Protein AF-A0A087QKP5-F1 (afdb_monomer_lite)

pLDDT: mean 92.79, std 8.03, range [47.78, 98.5]

Radius of gyration: 14.06 Å; chains: 1; bounding box: 30×36×36 Å

Secondary structure (DSSP, 8-state):
-PPPP---------TTS----SS-TT---SEEEEEEE-HHHHHHHTT---S-S-EEEEEEES-TTS--B--EEEETTEEEE--B-

Sequence (85 aa):
PGLQWTELVQRWTDKDGRCLPFLAPGKAKAGTYKLRFETAAYWQGLGRASFYPFVEVVFTIADPTQRLHIPLLISPYSYTTYRGS

Foldseek 3Di:
DDDDDDDDDDDDADPVRDDPPPDDPPPDDWDKDKDKACVQVVQVVVVHGAPDRIDIDIDTDHDSVDDWDWDWDDDSDDIDIDTDD

Structure (mmCIF, N/CA/C/O backbone):
data_AF-A0A087QKP5-F1
#
_entry.id   AF-A0A087QKP5-F1
#
loop_
_atom_site.group_PDB
_atom_site.id
_atom_site.type_symbol
_atom_site.label_atom_id
_atom_site.label_alt_id
_atom_site.label_comp_id
_atom_site.label_asym_id
_atom_site.label_entity_id
_atom_site.label_seq_id
_atom_site.pdbx_PDB_ins_code
_atom_site.Cartn_x
_atom_site.Cartn_y
_atom_site.Cartn_z
_atom_site.occupancy
_atom_site.B_iso_or_equiv
_atom_site.auth_seq_id
_atom_site.auth_comp_id
_atom_site.auth_asym_id
_atom_site.auth_atom_id
_atom_site.pdbx_PDB_model_num
ATOM 1 N N . PRO A 1 1 ? -9.963 -23.233 3.606 1.00 47.78 1 PRO A N 1
ATOM 2 C CA . PRO A 1 1 ? -10.717 -22.076 3.061 1.00 47.78 1 PRO A CA 1
ATOM 3 C C . PRO A 1 1 ? -9.985 -20.770 3.395 1.00 47.78 1 PRO A C 1
ATOM 5 O O . PRO A 1 1 ? -9.859 -20.434 4.567 1.00 47.78 1 PRO A O 1
ATOM 8 N N . GLY A 1 2 ? -9.401 -20.110 2.391 1.00 64.12 2 GLY A N 1
ATOM 9 C CA . GLY A 1 2 ? -8.679 -18.849 2.591 1.00 64.12 2 GLY A CA 1
ATOM 10 C C . GLY A 1 2 ? -9.622 -17.709 2.979 1.00 64.12 2 GLY A C 1
ATOM 11 O O . GLY A 1 2 ? -10.807 -17.747 2.651 1.00 64.12 2 GLY A O 1
A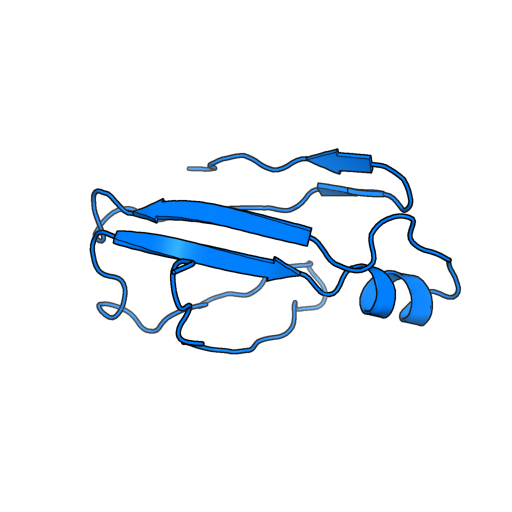TOM 12 N N . LEU A 1 3 ? -9.097 -16.705 3.683 1.00 76.12 3 LEU A N 1
ATOM 13 C CA . LEU A 1 3 ? -9.825 -15.472 3.990 1.00 76.12 3 LEU A CA 1
ATOM 14 C C . LEU A 1 3 ? -10.347 -14.847 2.684 1.00 76.12 3 LEU A C 1
ATOM 16 O O . LEU A 1 3 ? -9.560 -14.552 1.784 1.00 76.12 3 LEU A O 1
ATOM 20 N N . GLN A 1 4 ? -11.664 -14.661 2.570 1.00 89.88 4 GLN A N 1
ATOM 21 C CA . GLN A 1 4 ? -12.261 -13.915 1.462 1.00 89.88 4 GLN A CA 1
ATOM 22 C C . GLN A 1 4 ? -12.131 -12.416 1.741 1.00 89.88 4 GLN A C 1
ATOM 24 O O . GLN A 1 4 ? -12.605 -11.920 2.762 1.00 89.88 4 GLN A O 1
ATOM 29 N N . TRP A 1 5 ? -11.482 -11.692 0.831 1.00 94.69 5 TRP A N 1
ATOM 30 C CA . TRP A 1 5 ? -11.388 -10.234 0.883 1.00 94.69 5 TRP A CA 1
ATOM 31 C C . TRP A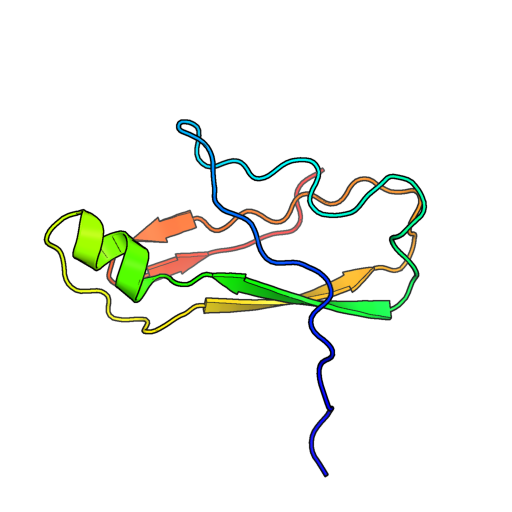 1 5 ? -12.580 -9.611 0.157 1.00 94.69 5 TRP A C 1
ATOM 33 O O . TRP A 1 5 ? -12.938 -10.053 -0.931 1.00 94.69 5 TRP A O 1
ATOM 43 N N . THR A 1 6 ? -13.171 -8.567 0.738 1.00 94.38 6 THR A N 1
ATOM 44 C CA . THR A 1 6 ? -14.168 -7.721 0.066 1.00 94.38 6 THR A CA 1
ATOM 45 C C . THR A 1 6 ? -13.504 -6.410 -0.331 1.00 94.38 6 THR A C 1
ATOM 47 O O . THR A 1 6 ? -12.911 -5.743 0.519 1.00 94.38 6 THR A O 1
ATOM 50 N N . GLU A 1 7 ? -13.583 -6.038 -1.607 1.00 94.19 7 GLU A N 1
ATOM 51 C CA . GLU A 1 7 ? -13.095 -4.735 -2.057 1.00 94.19 7 GLU A CA 1
ATOM 52 C C . GLU A 1 7 ? -13.975 -3.621 -1.479 1.00 94.19 7 GLU A C 1
ATOM 54 O O . GLU A 1 7 ? -15.200 -3.659 -1.586 1.00 94.19 7 GLU A O 1
ATOM 59 N N . LEU A 1 8 ? -13.343 -2.634 -0.841 1.00 94.06 8 LEU A N 1
ATOM 60 C CA . LEU A 1 8 ? -14.046 -1.477 -0.283 1.00 94.06 8 LEU A CA 1
ATOM 61 C C . LEU A 1 8 ? -14.012 -0.275 -1.229 1.00 94.06 8 LEU A C 1
ATOM 63 O O . LEU A 1 8 ? -14.978 0.483 -1.294 1.00 94.06 8 LEU A O 1
ATOM 67 N N . VAL A 1 9 ? -12.879 -0.057 -1.902 1.00 94.06 9 VAL A N 1
ATOM 68 C CA . VAL A 1 9 ? -12.648 1.102 -2.768 1.00 94.06 9 VAL A CA 1
ATOM 69 C C . VAL A 1 9 ? -11.421 0.883 -3.659 1.00 94.06 9 VAL A C 1
ATOM 71 O O . VAL A 1 9 ? -10.454 0.251 -3.236 1.00 94.06 9 VAL A O 1
ATOM 74 N N . GLN A 1 10 ? -11.435 1.501 -4.841 1.00 95.25 10 GLN A N 1
ATOM 75 C CA . GLN A 1 10 ? -10.279 1.672 -5.720 1.00 95.25 10 GLN A CA 1
ATOM 76 C C . GLN A 1 10 ? -10.006 3.168 -5.959 1.00 95.25 10 GLN A C 1
ATOM 78 O O . GLN A 1 10 ? -10.932 3.980 -6.086 1.00 95.25 10 GLN A O 1
ATOM 83 N N . ARG A 1 11 ? -8.726 3.553 -5.965 1.00 95.00 11 ARG A N 1
ATOM 84 C CA . ARG A 1 11 ? -8.257 4.942 -6.092 1.00 95.00 11 ARG A CA 1
ATOM 85 C C . ARG A 1 11 ? -6.892 4.994 -6.793 1.00 95.00 11 ARG A C 1
ATOM 87 O O . ARG A 1 11 ? -6.184 3.993 -6.841 1.00 95.00 11 ARG A O 1
ATOM 94 N N . TRP A 1 12 ? -6.506 6.189 -7.241 1.00 95.19 12 TRP A N 1
ATOM 95 C CA . TRP A 1 12 ? -5.189 6.498 -7.806 1.00 95.19 12 TRP A CA 1
ATOM 96 C C . TRP A 1 12 ? -4.467 7.523 -6.931 1.00 95.19 12 TRP A C 1
ATOM 98 O O . TRP A 1 12 ? -5.112 8.327 -6.252 1.00 95.19 12 TRP A O 1
ATOM 108 N N . THR A 1 13 ? -3.137 7.474 -6.927 1.00 96.00 13 THR A N 1
ATOM 109 C CA . THR A 1 13 ? -2.312 8.491 -6.272 1.00 96.00 13 THR A CA 1
ATOM 110 C C . THR A 1 13 ? -2.323 9.789 -7.071 1.00 96.00 13 THR A C 1
ATOM 112 O O . THR A 1 13 ? -2.335 9.765 -8.301 1.00 96.00 13 THR A O 1
ATOM 115 N N . ASP A 1 14 ? -2.281 10.920 -6.376 1.00 95.44 14 ASP A N 1
ATOM 116 C CA . ASP A 1 14 ? -2.056 12.226 -6.986 1.00 95.44 14 ASP A CA 1
ATOM 117 C C . ASP A 1 14 ? -0.584 12.424 -7.410 1.00 95.44 14 ASP A C 1
ATOM 119 O O . ASP A 1 14 ? 0.263 11.538 -7.264 1.00 95.44 14 ASP A O 1
ATOM 123 N N . LYS A 1 15 ? -0.274 13.616 -7.936 1.00 95.75 15 LYS A N 1
ATOM 124 C CA . LYS A 1 15 ? 1.078 14.002 -8.376 1.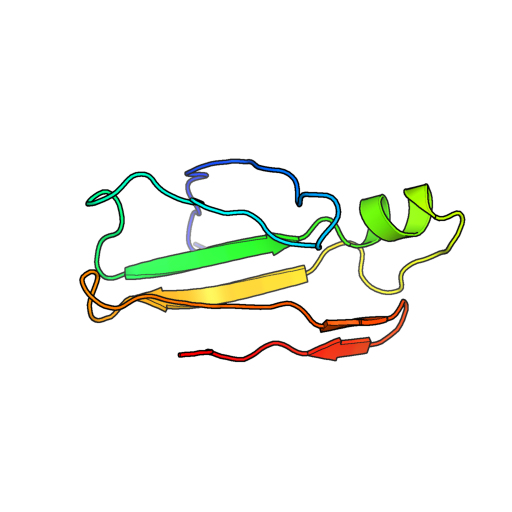00 95.75 15 LYS A CA 1
ATOM 125 C C . LYS A 1 15 ? 2.133 13.976 -7.261 1.00 95.75 15 LYS A C 1
ATOM 127 O O . LYS A 1 15 ? 3.320 13.925 -7.562 1.00 95.75 15 LYS A O 1
ATOM 132 N N . ASP A 1 16 ? 1.706 14.038 -6.001 1.00 95.31 16 ASP A N 1
ATOM 133 C CA . ASP A 1 16 ? 2.571 14.033 -4.821 1.00 95.31 16 ASP A CA 1
ATOM 134 C C . ASP A 1 16 ? 2.638 12.626 -4.188 1.00 95.31 16 ASP A C 1
ATOM 136 O O . ASP A 1 16 ? 3.172 12.452 -3.090 1.00 95.31 16 ASP A O 1
ATOM 140 N N . GLY A 1 17 ? 2.095 11.608 -4.871 1.00 95.25 17 GLY A N 1
ATOM 141 C CA . GLY A 1 17 ? 2.107 10.210 -4.441 1.00 95.25 17 GLY A CA 1
ATOM 142 C C . GLY A 1 17 ? 1.094 9.882 -3.343 1.00 95.25 17 GLY A C 1
ATOM 143 O O . GLY A 1 17 ? 1.208 8.837 -2.701 1.00 95.25 17 GLY A O 1
ATOM 144 N N . ARG A 1 18 ? 0.110 10.752 -3.083 1.00 94.94 18 ARG A N 1
ATOM 145 C CA . ARG A 1 18 ? -0.858 10.592 -1.985 1.00 94.94 18 ARG A CA 1
ATOM 146 C C . ARG A 1 18 ? -2.206 10.101 -2.483 1.00 94.94 18 ARG A C 1
ATOM 148 O O . ARG A 1 18 ? -2.604 10.337 -3.616 1.00 94.94 18 ARG A O 1
ATOM 155 N N . CYS A 1 19 ? -2.943 9.442 -1.594 1.00 92.19 19 CYS A N 1
ATOM 156 C CA . CYS A 1 19 ? -4.307 9.003 -1.851 1.00 92.19 19 CYS A CA 1
ATOM 157 C C . CYS A 1 19 ? -5.180 9.281 -0.621 1.00 92.19 19 CYS A C 1
ATOM 159 O O . CYS A 1 19 ? -5.286 8.452 0.285 1.00 92.19 19 CYS A O 1
ATOM 161 N N . LEU A 1 20 ? -5.739 10.491 -0.542 1.00 84.00 20 LEU A N 1
ATOM 162 C CA . LEU A 1 20 ? -6.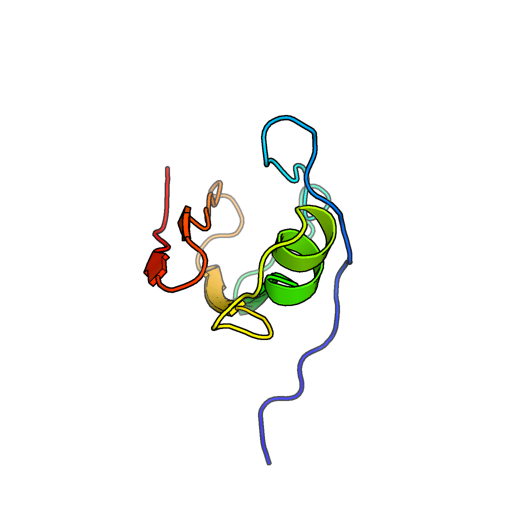503 10.960 0.615 1.00 84.00 20 LEU A CA 1
ATOM 163 C C . LEU A 1 20 ? -7.797 11.670 0.175 1.00 84.00 20 LEU A C 1
ATOM 165 O O . LEU A 1 20 ? -7.742 12.481 -0.746 1.00 84.00 20 LEU A O 1
ATOM 169 N N . PRO A 1 21 ? -8.935 11.441 0.861 1.00 80.81 21 PRO A N 1
ATOM 170 C CA . PRO A 1 21 ? -9.178 10.377 1.838 1.00 80.81 21 PRO A CA 1
ATOM 171 C C . PRO A 1 21 ? -9.378 9.016 1.148 1.00 80.81 21 PRO A C 1
ATOM 173 O O . PRO A 1 21 ? -10.041 8.917 0.114 1.00 80.81 21 PRO A O 1
ATOM 176 N N . PHE A 1 22 ? -8.839 7.946 1.740 1.00 83.12 22 PHE A N 1
ATOM 177 C CA . PHE A 1 22 ? -9.022 6.597 1.192 1.00 83.12 22 PHE A CA 1
ATOM 178 C C . PHE A 1 22 ? -10.445 6.078 1.459 1.00 83.12 22 PHE A C 1
ATOM 180 O O . PHE A 1 22 ? -11.161 5.699 0.535 1.00 83.12 22 PHE A O 1
ATOM 187 N N . LEU A 1 23 ? -10.890 6.155 2.719 1.00 86.19 23 LEU A N 1
ATOM 188 C CA . LEU A 1 23 ? -12.264 5.882 3.150 1.00 86.19 23 LEU A CA 1
ATOM 189 C C . LEU A 1 23 ? -12.936 7.176 3.624 1.00 86.19 23 LEU A C 1
ATOM 191 O O . LEU A 1 23 ? -12.274 8.063 4.163 1.00 86.19 23 LEU A O 1
ATOM 195 N N . ALA A 1 24 ? -14.258 7.273 3.459 1.00 82.56 24 ALA A N 1
ATOM 196 C CA . ALA A 1 24 ? -15.024 8.382 4.026 1.00 82.56 24 ALA A CA 1
ATOM 197 C C . ALA A 1 24 ? -14.916 8.406 5.571 1.00 82.56 24 ALA A C 1
ATOM 199 O O . ALA A 1 24 ? -14.810 7.338 6.189 1.00 82.56 24 ALA A O 1
ATOM 200 N N . PRO A 1 25 ? -14.971 9.595 6.208 1.00 79.25 25 PRO A N 1
ATOM 201 C CA . PRO A 1 25 ? -14.949 9.716 7.665 1.00 79.25 25 PRO A CA 1
ATOM 202 C C . PRO A 1 25 ? -15.974 8.792 8.337 1.00 79.25 25 PRO A C 1
ATOM 204 O O . PRO A 1 25 ? -17.110 8.673 7.880 1.00 79.25 25 PRO A O 1
ATOM 207 N N . GLY A 1 26 ? -15.561 8.094 9.399 1.00 80.19 26 GLY A N 1
ATOM 208 C CA . GLY A 1 26 ? -16.420 7.166 10.146 1.00 80.19 26 GLY A CA 1
ATOM 209 C C . GLY A 1 26 ? -16.731 5.831 9.451 1.00 80.19 26 GLY A C 1
ATOM 210 O O . GLY A 1 26 ? -17.482 5.028 10.000 1.00 80.19 26 GLY A O 1
ATOM 211 N N . LYS A 1 27 ? -16.177 5.555 8.259 1.00 86.69 27 LYS A N 1
ATOM 212 C CA . LYS A 1 27 ? -16.354 4.255 7.578 1.00 86.69 27 LYS A CA 1
ATOM 213 C C . LYS A 1 27 ? -15.332 3.197 7.985 1.00 86.69 27 LYS A C 1
ATOM 215 O O . LYS A 1 27 ? -15.617 2.012 7.831 1.00 86.69 27 LYS A O 1
ATOM 220 N N . ALA A 1 28 ? -14.170 3.603 8.496 1.00 87.31 28 ALA A N 1
ATOM 221 C CA . ALA A 1 28 ? -13.200 2.665 9.045 1.00 87.31 28 ALA A CA 1
ATOM 222 C C . ALA A 1 28 ? -13.746 2.039 10.337 1.00 87.31 28 ALA A C 1
ATOM 224 O O . ALA A 1 28 ? -14.267 2.732 11.209 1.00 87.31 28 ALA A O 1
ATOM 225 N N . LYS A 1 29 ? -13.620 0.719 10.451 1.00 93.25 29 LYS A N 1
ATOM 226 C CA . LYS A 1 29 ? -13.948 -0.069 11.647 1.00 93.25 29 LYS A CA 1
ATOM 227 C C . LYS A 1 29 ? -12.722 -0.839 12.110 1.00 93.25 29 LYS A C 1
ATOM 229 O O . LYS A 1 29 ? -11.817 -1.070 11.311 1.00 93.25 29 LYS A O 1
ATOM 234 N N . ALA A 1 30 ? -12.718 -1.274 13.366 1.00 95.19 30 ALA A N 1
ATOM 235 C CA . ALA A 1 30 ? -11.685 -2.183 13.836 1.00 95.19 30 ALA A CA 1
ATOM 236 C C . ALA A 1 30 ? -11.734 -3.487 13.024 1.00 95.19 30 ALA A C 1
ATOM 238 O O . ALA A 1 30 ? -12.817 -3.977 12.696 1.00 95.19 30 ALA A O 1
ATOM 239 N N . GLY A 1 31 ? -10.570 -4.015 12.658 1.00 94.81 31 GLY A N 1
ATOM 240 C CA . GLY A 1 31 ? -10.464 -5.203 11.814 1.00 94.81 31 GLY A CA 1
ATOM 241 C C . GLY A 1 31 ? -9.201 -5.226 10.963 1.00 94.81 31 GLY A C 1
ATOM 242 O O . GLY A 1 31 ? -8.368 -4.321 11.032 1.00 94.81 31 GLY A O 1
ATOM 243 N N . THR A 1 32 ? -9.066 -6.276 10.157 1.00 95.62 32 THR A N 1
ATOM 244 C C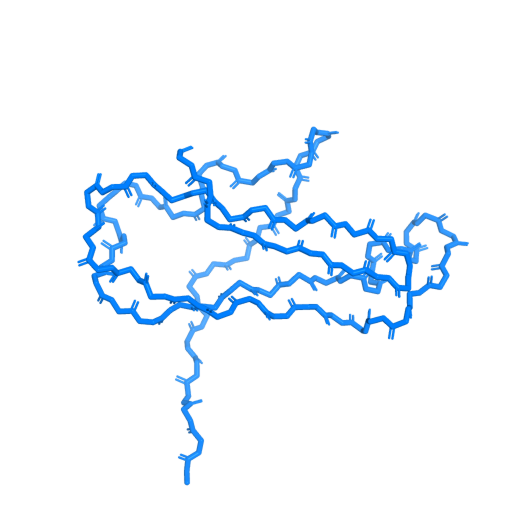A . THR A 1 32 ? -7.932 -6.460 9.247 1.00 95.62 32 THR A CA 1
ATOM 245 C C . THR A 1 32 ? -8.281 -5.951 7.855 1.00 95.62 32 THR A C 1
ATOM 247 O O . THR A 1 32 ? -9.301 -6.321 7.278 1.00 95.62 32 THR A O 1
ATOM 250 N N . TYR A 1 33 ? -7.404 -5.114 7.314 1.00 95.25 33 TYR A N 1
ATOM 251 C CA . TYR A 1 33 ? -7.528 -4.492 6.005 1.00 95.25 33 TYR A CA 1
ATOM 252 C C . TYR A 1 33 ? -6.331 -4.856 5.143 1.00 95.25 33 TYR A C 1
ATOM 254 O O . TYR A 1 33 ? -5.281 -5.280 5.633 1.00 95.25 33 TYR A O 1
ATOM 262 N N . LYS A 1 34 ? -6.500 -4.650 3.840 1.00 96.06 34 LYS A N 1
ATOM 263 C CA . LYS A 1 34 ? -5.466 -4.858 2.841 1.00 96.06 34 LYS A CA 1
ATOM 264 C C . LYS A 1 34 ? -5.446 -3.687 1.873 1.00 96.06 34 LYS A C 1
ATOM 266 O O . LYS A 1 34 ? -6.479 -3.345 1.303 1.00 96.06 34 LYS A O 1
ATOM 271 N N . LEU A 1 35 ? -4.273 -3.094 1.684 1.00 96.25 35 LEU A N 1
ATOM 272 C CA . LEU A 1 35 ? -3.998 -2.187 0.575 1.00 96.25 35 LEU A CA 1
ATOM 273 C C . LEU A 1 35 ? -3.258 -2.961 -0.508 1.00 96.25 35 LEU A C 1
ATOM 275 O O . LEU A 1 35 ? -2.265 -3.622 -0.216 1.00 96.25 35 LEU A O 1
ATOM 279 N N . ARG A 1 36 ? -3.736 -2.867 -1.747 1.00 97.38 36 ARG A N 1
ATOM 280 C CA . ARG A 1 36 ? -3.097 -3.451 -2.924 1.00 97.38 36 ARG A CA 1
ATOM 281 C C . AR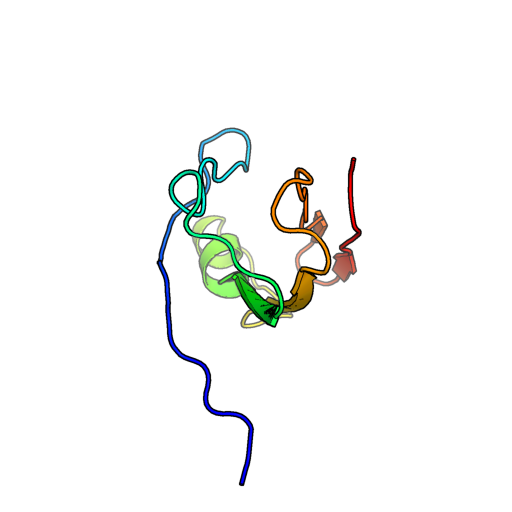G A 1 36 ? -2.603 -2.326 -3.826 1.00 97.38 36 ARG A C 1
ATOM 283 O O . ARG A 1 36 ? -3.387 -1.484 -4.251 1.00 97.38 36 ARG A O 1
ATOM 290 N N . PHE A 1 37 ? -1.307 -2.323 -4.100 1.00 97.88 37 PHE A N 1
ATOM 291 C CA . PHE A 1 37 ? -0.638 -1.365 -4.970 1.00 97.88 37 PHE A CA 1
ATOM 292 C C . PHE A 1 37 ? -0.277 -2.059 -6.285 1.00 97.88 37 PHE A C 1
ATOM 294 O O . PHE A 1 37 ? 0.456 -3.050 -6.278 1.00 97.88 37 PHE A O 1
ATOM 301 N N . GLU A 1 38 ? -0.763 -1.538 -7.413 1.00 98.19 38 GLU A N 1
ATOM 302 C CA . GLU A 1 38 ? -0.473 -2.068 -8.756 1.00 98.19 38 GLU A CA 1
ATOM 303 C C . GLU A 1 38 ? 0.911 -1.602 -9.246 1.00 98.19 38 GLU A C 1
ATOM 305 O O . GLU A 1 38 ? 1.052 -0.749 -10.125 1.00 98.19 38 GLU A O 1
ATOM 310 N N . THR A 1 39 ? 1.965 -2.134 -8.624 1.00 98.19 39 THR A N 1
ATOM 311 C CA . THR A 1 39 ? 3.349 -1.667 -8.800 1.00 98.19 39 THR A CA 1
ATOM 312 C C . THR A 1 39 ? 3.902 -1.914 -10.198 1.00 98.19 39 THR A C 1
ATOM 314 O O . THR A 1 39 ? 4.624 -1.060 -10.712 1.00 98.19 39 THR A O 1
ATOM 317 N N . ALA A 1 40 ? 3.554 -3.029 -10.846 1.00 98.00 40 ALA A N 1
ATOM 318 C CA . ALA A 1 40 ? 3.991 -3.274 -12.218 1.00 98.00 40 ALA A CA 1
ATOM 319 C C . ALA A 1 40 ? 3.386 -2.265 -13.197 1.00 98.00 40 ALA A C 1
ATOM 321 O O . ALA A 1 40 ? 4.122 -1.697 -14.001 1.00 98.00 40 ALA A O 1
ATOM 322 N N . ALA A 1 41 ? 2.084 -1.981 -13.082 1.00 97.56 41 ALA A N 1
ATOM 323 C CA . ALA A 1 41 ? 1.417 -0.988 -13.921 1.00 97.56 41 ALA A CA 1
ATOM 324 C C . ALA A 1 41 ? 2.034 0.410 -13.742 1.00 97.56 41 ALA A C 1
ATOM 326 O O . ALA A 1 41 ? 2.280 1.109 -14.725 1.00 97.56 41 ALA A O 1
ATOM 327 N N . TYR A 1 42 ? 2.359 0.788 -12.499 1.00 97.56 42 TYR A N 1
ATOM 328 C CA . TYR A 1 42 ? 3.059 2.039 -12.200 1.00 97.56 42 TYR A CA 1
ATOM 329 C C . TYR A 1 42 ? 4.420 2.135 -12.912 1.00 97.56 42 TYR A C 1
ATOM 331 O O . TYR A 1 42 ? 4.674 3.104 -13.628 1.00 97.56 42 TYR A O 1
ATOM 339 N N . TRP A 1 43 ? 5.290 1.131 -12.764 1.00 98.06 43 TRP A N 1
ATOM 340 C CA . TRP A 1 43 ? 6.618 1.157 -13.388 1.00 98.06 43 TRP A CA 1
ATOM 341 C C . TRP A 1 43 ? 6.558 1.056 -14.914 1.00 98.06 43 TRP A C 1
ATOM 343 O O . TRP A 1 43 ? 7.327 1.740 -15.594 1.00 98.06 43 TRP A O 1
ATOM 353 N N . GLN A 1 44 ? 5.616 0.281 -15.456 1.00 97.31 44 GLN A N 1
ATOM 354 C CA . GLN A 1 44 ? 5.389 0.182 -16.896 1.00 97.31 44 GLN A CA 1
ATOM 355 C C . GLN A 1 44 ? 5.003 1.540 -17.493 1.00 97.31 44 GLN A C 1
ATOM 357 O O . GLN A 1 44 ? 5.531 1.909 -18.540 1.00 97.31 44 GLN A O 1
ATOM 362 N N . GLY A 1 45 ? 4.156 2.316 -16.806 1.00 97.06 45 GLY A N 1
ATOM 363 C CA . GLY A 1 45 ? 3.819 3.689 -17.203 1.00 97.06 45 GLY A CA 1
ATOM 364 C C . GLY A 1 45 ? 5.026 4.636 -17.252 1.00 97.06 45 GLY A C 1
ATOM 365 O O . GLY A 1 45 ? 4.989 5.643 -17.950 1.00 97.06 45 GLY A O 1
ATOM 366 N N . LEU A 1 46 ? 6.118 4.288 -16.564 1.00 96.88 46 LEU A N 1
ATOM 367 C CA . LEU A 1 46 ? 7.398 5.004 -16.575 1.00 96.88 46 LEU A CA 1
ATOM 368 C C . LEU A 1 46 ? 8.450 4.357 -17.496 1.00 96.88 46 LEU A C 1
ATOM 370 O O . LEU A 1 46 ? 9.623 4.732 -17.444 1.00 96.88 46 LEU A O 1
ATOM 374 N N . GLY A 1 47 ? 8.068 3.367 -18.310 1.00 97.81 47 GLY A N 1
ATOM 375 C CA . GLY A 1 47 ? 8.975 2.665 -19.221 1.00 97.81 47 GLY A CA 1
ATOM 376 C C . GLY A 1 47 ? 9.985 1.751 -18.520 1.00 97.81 47 GLY A C 1
ATOM 377 O O . GLY A 1 47 ? 11.077 1.529 -19.040 1.00 97.81 47 GLY A O 1
ATOM 378 N N . ARG A 1 48 ? 9.662 1.242 -17.325 1.00 97.19 48 ARG A N 1
ATOM 379 C CA . ARG A 1 48 ? 10.535 0.362 -16.532 1.00 97.19 48 ARG A CA 1
ATOM 380 C C . ARG A 1 48 ? 9.831 -0.945 -16.182 1.00 97.19 48 ARG A C 1
ATOM 382 O O . ARG A 1 48 ? 8.624 -0.977 -15.967 1.00 97.19 48 ARG A O 1
ATOM 389 N N . ALA A 1 49 ? 10.602 -2.023 -16.071 1.00 96.44 49 ALA A N 1
ATOM 390 C CA . ALA A 1 49 ? 10.106 -3.263 -15.486 1.00 96.44 49 ALA A CA 1
ATOM 391 C C . ALA A 1 49 ? 9.996 -3.130 -13.960 1.00 96.44 49 ALA A C 1
ATOM 393 O O . ALA A 1 49 ? 10.753 -2.380 -13.342 1.00 96.44 49 ALA A O 1
ATOM 394 N N . SER A 1 50 ? 9.085 -3.889 -13.353 1.00 97.75 50 SER A N 1
ATOM 395 C CA . SER A 1 50 ? 9.042 -4.097 -11.906 1.00 97.75 50 SER A CA 1
ATOM 396 C C . SER A 1 50 ? 9.285 -5.563 -11.599 1.00 97.75 50 SER A C 1
ATOM 398 O O . SER A 1 50 ? 8.741 -6.433 -12.276 1.00 97.75 50 SER A O 1
ATOM 400 N N . PHE A 1 51 ? 10.059 -5.834 -10.555 1.00 98.19 51 PHE A N 1
ATOM 401 C CA . PHE A 1 51 ? 10.184 -7.177 -10.002 1.00 98.19 51 PHE A CA 1
ATOM 402 C C . PHE A 1 51 ? 8.889 -7.641 -9.323 1.00 98.19 51 PHE A C 1
ATOM 404 O O . PHE A 1 51 ? 8.602 -8.834 -9.276 1.00 98.19 51 PHE A O 1
ATOM 411 N N . TYR A 1 52 ? 8.089 -6.698 -8.816 1.00 98.19 52 TYR A N 1
ATOM 412 C CA . TYR A 1 52 ? 6.847 -6.982 -8.107 1.00 98.19 52 TYR A CA 1
ATOM 413 C C . TYR A 1 52 ? 5.645 -6.749 -9.032 1.00 98.19 52 TYR A C 1
ATOM 415 O O . TYR A 1 52 ? 5.421 -5.605 -9.445 1.00 98.19 52 TYR A O 1
ATOM 423 N N . PRO A 1 53 ? 4.826 -7.778 -9.329 1.00 98.00 53 PRO A N 1
ATOM 424 C CA . PRO A 1 53 ? 3.614 -7.593 -10.129 1.00 98.00 53 PRO A CA 1
ATOM 425 C C . PRO A 1 53 ? 2.632 -6.636 -9.433 1.00 98.00 53 PRO A C 1
ATOM 427 O O . PRO A 1 53 ? 2.009 -5.790 -10.068 1.00 98.00 53 PRO A O 1
ATOM 430 N N . PHE A 1 54 ? 2.551 -6.742 -8.110 1.00 98.44 54 PHE A N 1
ATOM 431 C CA . PHE A 1 54 ? 1.818 -5.869 -7.204 1.00 98.44 54 PHE A CA 1
ATOM 432 C C . PHE A 1 54 ? 2.404 -6.022 -5.794 1.00 98.44 54 PHE A C 1
ATOM 434 O O . PHE A 1 54 ? 3.121 -6.988 -5.517 1.00 98.44 54 PHE A O 1
ATOM 441 N N . VAL A 1 55 ? 2.053 -5.114 -4.884 1.00 98.50 55 VAL A N 1
ATOM 442 C CA . VAL A 1 55 ? 2.372 -5.224 -3.451 1.00 98.50 55 VAL A CA 1
ATOM 443 C C . VAL A 1 55 ? 1.083 -5.180 -2.643 1.00 98.50 55 VAL A C 1
ATOM 445 O O . VAL A 1 55 ? 0.265 -4.281 -2.826 1.00 98.50 55 VAL A O 1
ATOM 448 N N . GLU A 1 56 ? 0.904 -6.135 -1.732 1.00 97.94 56 GLU A N 1
ATOM 449 C CA . GLU A 1 56 ? -0.185 -6.116 -0.755 1.00 97.94 56 GLU A CA 1
ATOM 450 C C . GLU A 1 56 ? 0.366 -5.820 0.642 1.00 97.94 56 GLU A C 1
ATOM 452 O O . GLU A 1 56 ? 1.249 -6.519 1.137 1.00 97.94 56 GLU A O 1
ATOM 457 N N . VAL A 1 57 ? -0.175 -4.790 1.291 1.00 97.56 57 VAL A N 1
ATOM 458 C CA . VAL A 1 57 ? 0.109 -4.455 2.689 1.00 97.56 57 VAL A CA 1
ATOM 459 C C . VAL A 1 57 ? -1.127 -4.791 3.511 1.00 97.56 57 VAL A C 1
ATOM 461 O O . VAL A 1 57 ? -2.168 -4.144 3.374 1.00 97.56 57 VAL A O 1
ATOM 464 N N . VAL A 1 58 ? -1.017 -5.817 4.353 1.00 97.12 58 VAL A N 1
ATOM 465 C CA . VAL A 1 58 ? -2.080 -6.262 5.266 1.00 97.12 58 VAL A CA 1
ATOM 466 C C . VAL A 1 58 ? -1.804 -5.703 6.658 1.00 97.12 58 VAL A C 1
ATOM 468 O O . VAL A 1 58 ? -0.692 -5.824 7.167 1.00 97.12 58 VAL A O 1
ATOM 471 N N . PHE A 1 59 ? -2.804 -5.085 7.279 1.00 95.44 59 PHE A N 1
ATOM 472 C CA . PHE A 1 59 ? -2.662 -4.428 8.580 1.00 95.44 59 PHE A CA 1
ATOM 473 C C . PHE A 1 59 ? -3.967 -4.466 9.371 1.00 95.44 59 PHE A C 1
ATOM 475 O O . PHE A 1 59 ? -5.049 -4.673 8.821 1.00 95.44 59 PHE A O 1
ATOM 482 N N . THR A 1 60 ? -3.864 -4.227 10.675 1.00 95.25 60 THR A N 1
ATOM 483 C CA . THR A 1 60 ? -5.012 -4.185 11.583 1.00 95.25 60 THR A CA 1
ATOM 484 C C . THR A 1 60 ? -5.275 -2.756 12.032 1.00 95.25 60 THR A C 1
ATOM 486 O O . THR A 1 60 ? -4.370 -2.056 12.486 1.00 95.25 60 THR A O 1
ATOM 489 N N . ILE A 1 61 ? -6.534 -2.342 11.946 1.00 94.00 61 ILE A N 1
ATOM 490 C CA . ILE A 1 61 ? -7.046 -1.154 12.622 1.00 94.00 61 ILE A CA 1
ATOM 491 C C . ILE A 1 61 ? -7.567 -1.618 13.980 1.00 94.00 61 ILE A C 1
ATOM 493 O O . ILE A 1 61 ? -8.526 -2.383 14.036 1.00 94.00 61 ILE A O 1
ATOM 497 N N . ALA A 1 62 ? -6.925 -1.186 15.064 1.00 92.88 62 ALA A N 1
ATOM 498 C CA . ALA A 1 62 ? -7.400 -1.451 16.424 1.00 92.88 62 ALA A CA 1
ATOM 499 C C . ALA A 1 62 ? -8.346 -0.342 16.910 1.00 92.88 62 ALA A C 1
ATOM 501 O O . ALA A 1 62 ? -9.414 -0.623 17.441 1.00 92.88 62 ALA A O 1
ATOM 502 N N . ASP A 1 63 ? -7.969 0.913 16.659 1.00 92.00 63 ASP A N 1
ATOM 503 C CA . ASP A 1 63 ? -8.726 2.105 17.030 1.00 92.00 63 ASP A CA 1
ATOM 504 C C . ASP A 1 63 ? -9.044 2.930 15.769 1.00 92.00 63 ASP A C 1
ATOM 506 O O . ASP A 1 63 ? -8.147 3.572 15.214 1.00 92.00 63 ASP A O 1
ATOM 510 N N . PRO A 1 64 ? -10.301 2.915 15.287 1.00 90.00 64 PRO A N 1
ATOM 511 C CA . PRO A 1 64 ? -10.712 3.663 14.099 1.00 90.00 64 PRO A CA 1
ATOM 512 C C . PRO A 1 64 ? -10.672 5.186 14.251 1.00 90.00 64 PRO A C 1
ATOM 514 O O . PRO A 1 64 ? -10.836 5.890 13.255 1.00 90.00 64 PRO A O 1
ATOM 517 N N . THR A 1 65 ? -10.502 5.701 15.471 1.00 88.81 65 THR A N 1
ATOM 518 C CA . THR A 1 65 ? -10.396 7.144 15.725 1.00 88.81 65 THR A CA 1
ATOM 519 C C . THR A 1 65 ? -8.989 7.675 15.446 1.00 88.81 65 THR A C 1
ATOM 521 O O . THR A 1 65 ? -8.816 8.870 15.205 1.00 88.81 65 THR A O 1
ATOM 524 N N . GLN A 1 66 ? -7.984 6.794 15.411 1.00 88.06 66 GLN A N 1
ATOM 525 C CA . GLN A 1 66 ? -6.607 7.167 15.110 1.00 88.06 66 GLN A CA 1
ATOM 526 C C . GLN A 1 66 ? -6.394 7.327 13.609 1.00 88.06 66 GLN A C 1
ATOM 528 O O . GLN A 1 66 ? -6.796 6.490 12.795 1.00 88.06 66 GLN A O 1
ATOM 533 N N . ARG A 1 67 ? -5.671 8.385 13.237 1.00 87.62 67 ARG A N 1
ATOM 534 C CA . ARG A 1 67 ? -5.155 8.522 11.878 1.00 87.62 67 ARG A CA 1
ATOM 535 C C . ARG A 1 67 ? -4.160 7.393 11.612 1.00 87.62 67 ARG A C 1
ATOM 537 O O . ARG A 1 67 ? -3.289 7.105 12.428 1.00 87.62 67 ARG A O 1
ATOM 544 N N . LEU A 1 68 ? -4.291 6.767 10.449 1.00 89.31 68 LEU A N 1
ATOM 545 C CA . LEU A 1 68 ? -3.348 5.767 9.969 1.00 89.31 68 LEU A CA 1
ATOM 546 C C . LEU A 1 68 ? -2.696 6.276 8.694 1.00 89.31 68 LEU A C 1
ATOM 548 O O . LEU A 1 68 ? -3.378 6.602 7.722 1.00 89.31 68 LEU A O 1
ATOM 552 N N . HIS A 1 69 ? -1.370 6.335 8.708 1.00 92.31 69 HIS A N 1
ATOM 553 C CA . HIS A 1 69 ? -0.565 6.613 7.533 1.00 92.31 69 HIS A CA 1
ATOM 554 C C . HIS A 1 69 ? 0.266 5.371 7.204 1.00 92.31 69 HIS A C 1
ATOM 556 O O . HIS A 1 69 ? 1.063 4.922 8.024 1.00 92.31 69 HIS A O 1
ATOM 562 N N . ILE A 1 70 ? 0.048 4.793 6.023 1.00 94.75 70 ILE A N 1
ATOM 563 C CA . ILE A 1 70 ? 0.719 3.568 5.569 1.00 94.75 70 ILE A CA 1
ATOM 564 C C . ILE A 1 70 ? 1.335 3.858 4.197 1.00 94.75 70 ILE A C 1
ATOM 566 O O . ILE A 1 70 ? 0.665 3.678 3.177 1.00 94.75 70 ILE A O 1
ATOM 570 N N . PRO A 1 71 ? 2.568 4.387 4.147 1.00 96.25 71 PRO A N 1
ATOM 571 C CA . PRO A 1 71 ? 3.252 4.643 2.890 1.00 96.25 71 PRO A CA 1
ATOM 572 C C . PRO A 1 71 ? 3.830 3.359 2.286 1.00 96.25 71 PRO A C 1
ATOM 574 O O . PRO A 1 71 ? 4.079 2.368 2.979 1.00 96.25 71 PRO A O 1
ATOM 577 N N . LEU A 1 72 ? 4.111 3.423 0.988 1.00 97.69 72 LEU A N 1
ATOM 578 C CA . LEU A 1 72 ? 4.927 2.455 0.267 1.00 97.69 72 LEU A CA 1
ATOM 579 C C . LEU A 1 72 ? 6.108 3.203 -0.357 1.00 97.69 72 LEU A C 1
ATOM 581 O O . LEU A 1 72 ? 5.919 4.018 -1.259 1.00 97.69 72 LEU A O 1
ATOM 585 N N . LEU A 1 73 ? 7.322 2.941 0.125 1.00 97.94 73 LEU A N 1
ATOM 586 C CA . LEU A 1 73 ? 8.551 3.399 -0.522 1.00 97.94 73 LEU A CA 1
ATOM 587 C C . LEU A 1 73 ? 8.989 2.289 -1.466 1.00 97.94 73 LEU A C 1
ATOM 589 O O . LEU A 1 73 ? 9.127 1.147 -1.031 1.00 97.94 73 LEU A O 1
ATOM 593 N N . ILE A 1 74 ? 9.187 2.599 -2.745 1.00 97.94 74 ILE A N 1
ATOM 594 C CA . ILE A 1 74 ? 9.391 1.566 -3.760 1.00 97.94 74 ILE A CA 1
ATOM 595 C C . ILE A 1 74 ? 10.448 1.952 -4.793 1.00 97.94 74 ILE A C 1
ATOM 597 O O . ILE A 1 74 ? 10.465 3.059 -5.329 1.00 97.94 74 ILE A O 1
ATOM 601 N N . SER A 1 75 ? 11.306 0.985 -5.100 1.00 97.69 75 SER A N 1
ATOM 602 C CA . SER A 1 75 ? 12.135 0.923 -6.299 1.00 97.69 75 SER A CA 1
ATOM 603 C C . SER A 1 75 ? 11.670 -0.257 -7.171 1.00 97.69 75 SER A C 1
ATOM 605 O O . SER A 1 75 ? 10.856 -1.070 -6.725 1.00 97.69 75 SER A O 1
ATOM 607 N N . PRO A 1 76 ? 12.177 -0.419 -8.403 1.00 96.44 76 PRO A N 1
ATOM 608 C CA . PRO A 1 76 ? 11.823 -1.575 -9.224 1.00 96.44 76 PRO A CA 1
ATOM 609 C C . PRO A 1 76 ? 12.131 -2.944 -8.586 1.00 96.44 76 PRO A C 1
ATOM 611 O O . PRO A 1 76 ? 11.504 -3.923 -8.980 1.00 96.44 76 PRO A O 1
ATOM 614 N N . TYR A 1 77 ? 13.049 -3.012 -7.608 1.00 97.44 77 TYR A N 1
ATOM 615 C CA . TYR A 1 77 ? 13.563 -4.261 -7.017 1.00 97.44 77 TYR A CA 1
ATOM 616 C C . TYR A 1 77 ? 13.589 -4.275 -5.477 1.00 97.44 77 TYR A C 1
ATOM 618 O O . TYR A 1 77 ? 14.152 -5.186 -4.876 1.00 97.44 77 TYR A O 1
ATOM 626 N N . SER A 1 78 ? 13.015 -3.267 -4.819 1.00 98.25 78 SER A N 1
ATOM 627 C CA . SER A 1 78 ? 12.843 -3.236 -3.364 1.00 98.25 78 SER A CA 1
ATOM 628 C C . SER A 1 78 ? 11.620 -2.413 -2.978 1.00 98.25 78 SER A C 1
ATOM 630 O O . SER A 1 78 ? 11.267 -1.460 -3.674 1.00 98.25 78 SER A O 1
ATOM 632 N N . TYR A 1 79 ? 10.989 -2.739 -1.853 1.00 98.50 79 TYR A N 1
ATOM 633 C CA . TYR A 1 79 ? 10.005 -1.859 -1.234 1.00 98.50 79 TYR A CA 1
ATOM 634 C C . TYR A 1 79 ? 10.074 -1.931 0.290 1.00 98.50 79 TYR A C 1
ATOM 636 O O . TYR A 1 79 ? 10.501 -2.935 0.861 1.00 98.50 79 TYR A O 1
ATOM 644 N N . THR A 1 80 ? 9.627 -0.868 0.949 1.00 98.31 80 THR A N 1
ATOM 645 C CA . THR A 1 80 ? 9.423 -0.825 2.398 1.00 98.31 80 THR A CA 1
ATOM 646 C C . THR A 1 80 ? 8.102 -0.137 2.727 1.00 98.31 80 THR A C 1
ATOM 648 O O . THR A 1 80 ? 7.588 0.692 1.974 1.00 98.31 80 THR A O 1
ATOM 651 N N . THR A 1 81 ? 7.528 -0.507 3.867 1.00 98.19 81 THR A N 1
ATOM 652 C CA . THR A 1 81 ? 6.336 0.124 4.438 1.00 98.19 81 THR A CA 1
ATOM 653 C C . THR A 1 81 ? 6.500 0.227 5.950 1.00 98.19 81 THR A C 1
ATOM 655 O O . THR A 1 81 ? 7.326 -0.471 6.540 1.00 98.19 81 THR A O 1
ATOM 658 N N . TYR A 1 82 ? 5.739 1.115 6.578 1.00 95.88 82 TYR A N 1
ATOM 659 C CA . TYR A 1 82 ? 5.713 1.306 8.025 1.00 95.88 82 TYR A CA 1
ATOM 660 C C . TYR A 1 82 ? 4.381 1.940 8.443 1.00 95.88 82 TYR A C 1
ATOM 662 O O . TYR A 1 82 ? 3.628 2.430 7.605 1.00 95.88 82 TYR A O 1
ATOM 670 N N . ARG A 1 83 ? 4.079 1.953 9.745 1.00 93.56 83 ARG A N 1
ATOM 671 C CA . ARG A 1 83 ? 2.977 2.753 10.297 1.00 93.56 83 ARG A CA 1
ATOM 672 C C . ARG A 1 83 ? 3.508 4.139 10.659 1.00 93.56 83 ARG A C 1
ATOM 674 O O . ARG A 1 83 ? 4.292 4.264 11.595 1.00 93.56 83 ARG A O 1
ATOM 681 N N . GLY A 1 84 ? 3.096 5.161 9.920 1.00 86.00 84 GLY A N 1
ATOM 682 C CA . GLY A 1 84 ? 3.340 6.564 10.251 1.00 86.00 84 GLY A CA 1
ATOM 683 C C . GLY A 1 84 ? 2.318 7.113 11.252 1.00 86.00 84 GLY A C 1
ATOM 684 O O . GLY A 1 84 ? 1.209 6.580 11.363 1.00 86.00 84 GLY A O 1
ATOM 685 N N . SER A 1 85 ? 2.710 8.176 11.958 1.00 73.62 85 SER A N 1
ATOM 686 C CA . SER A 1 85 ? 1.832 9.022 12.785 1.00 73.62 85 SER A CA 1
ATOM 687 C C . SER A 1 85 ? 0.904 9.897 11.947 1.00 73.62 85 SER A C 1
ATOM 689 O O . SER A 1 85 ? 1.384 10.388 10.898 1.00 73.62 85 SER A O 1
#

InterPro domains:
  IPR014306 Hydroxyisourate hydrolase [TIGR02962] (4-85)
  IPR014306 Hydroxyisourate hydrolase [cd05822] (1-85)
  IPR023416 Transthyretin/hydroxyisourate hydrolase domain [PF00576] (4-84)
  IPR023416 Transthyretin/hydroxyisourate hydrolase domain [PTHR10395] (4-85)
  IPR036817 Transthyretin/hydroxyisourate hydrolase domain superfamily [G3DSA:2.60.40.180] (1-83)
  IPR036817 Transthyretin/hydroxyisourate hydrolase domain superfamily [SSF49472] (4-85)

Organism: Aptenodytes forsteri (NCBI:txid9233)